Protein AF-A0A0F9EXQ5-F1 (afdb_monomer_lite)

Radius of gyration: 14.4 Å; chains: 1; bounding box: 40×31×32 Å

Secondary structure (DSSP, 8-state):
--HHHHHHHHHH-TTGGGS-HHHHHHHHHHHHHHHTTTT-S--S-EEE--GGG---HHHHHHHHHHHHTT--EEETT---TT--HHHHHHHHHHT---

pLDDT: mean 93.16, std 9.64, range [45.22, 98.69]

Foldseek 3Di:
DDPVLLVLLCVQPPCSVPDDPVLSVLSSVLCCVQDNPVSNRGDQAEEEEDAQQDLDDSNVSNVSVCVVVVHHYQYCNHPPPPDDSVVVVCCSPVVPDD

Structure (mmCIF, N/CA/C/O backbone):
data_AF-A0A0F9EXQ5-F1
#
_entry.id   AF-A0A0F9EXQ5-F1
#
loop_
_atom_site.group_PDB
_atom_site.id
_atom_site.type_symbol
_atom_site.label_atom_id
_atom_site.label_alt_id
_atom_site.label_comp_id
_atom_site.label_asym_id
_atom_site.label_entity_id
_atom_site.label_seq_id
_atom_site.pdbx_PDB_ins_code
_atom_site.Cartn_x
_atom_site.Cartn_y
_atom_site.Cartn_z
_atom_site.occupancy
_atom_site.B_iso_or_equiv
_atom_site.auth_seq_id
_atom_site.auth_comp_id
_atom_site.auth_asym_id
_atom_site.auth_atom_id
_atom_site.pdbx_PDB_model_num
ATOM 1 N N . ILE A 1 1 ? 1.234 13.115 9.084 1.00 96.44 1 ILE A N 1
ATOM 2 C CA . ILE A 1 1 ? 1.964 11.841 9.295 1.00 96.44 1 ILE A CA 1
ATOM 3 C C . ILE A 1 1 ? 2.416 11.820 10.738 1.00 96.44 1 ILE A C 1
ATOM 5 O O . ILE A 1 1 ? 3.166 12.715 11.112 1.00 96.44 1 ILE A O 1
ATOM 9 N N . THR A 1 2 ? 1.926 10.871 11.528 1.00 98.25 2 THR A N 1
ATOM 10 C CA . THR A 1 2 ? 2.289 10.743 12.942 1.00 98.25 2 THR A CA 1
ATOM 11 C C . THR A 1 2 ? 3.511 9.838 13.129 1.00 98.25 2 THR A C 1
ATOM 13 O O . THR A 1 2 ? 3.959 9.171 12.187 1.00 98.25 2 THR A O 1
ATOM 16 N N . THR A 1 3 ? 4.071 9.829 14.339 1.00 98.25 3 THR A N 1
ATOM 17 C CA . THR A 1 3 ? 5.209 8.971 14.703 1.00 98.25 3 THR A CA 1
ATOM 18 C C . THR A 1 3 ? 4.835 7.493 14.622 1.00 98.25 3 THR A C 1
ATOM 20 O O . THR A 1 3 ? 5.636 6.682 14.164 1.00 98.25 3 THR A O 1
ATOM 23 N N . GLU A 1 4 ? 3.597 7.149 14.972 1.00 98.50 4 GLU A N 1
ATOM 24 C CA . GLU A 1 4 ? 3.063 5.787 14.928 1.00 98.50 4 GLU A CA 1
ATOM 25 C C . GLU A 1 4 ? 3.026 5.265 13.488 1.00 98.50 4 GLU A C 1
ATOM 27 O O . GLU A 1 4 ? 3.498 4.163 13.218 1.00 98.50 4 GLU A O 1
ATOM 32 N N . ALA A 1 5 ? 2.568 6.081 12.530 1.00 98.56 5 ALA A N 1
ATOM 33 C CA . ALA A 1 5 ? 2.583 5.700 11.117 1.00 98.56 5 ALA A CA 1
ATOM 34 C C . ALA A 1 5 ? 4.004 5.556 10.559 1.00 98.56 5 ALA A C 1
ATOM 36 O O . ALA A 1 5 ? 4.249 4.707 9.703 1.00 98.56 5 ALA A O 1
ATOM 37 N N . LEU A 1 6 ? 4.959 6.367 11.029 1.00 98.69 6 LEU A N 1
ATOM 38 C CA . LEU A 1 6 ? 6.371 6.214 10.662 1.00 98.69 6 LEU A CA 1
ATOM 39 C C . LEU A 1 6 ? 6.967 4.923 11.233 1.00 98.69 6 LEU A C 1
ATOM 41 O O . LEU A 1 6 ? 7.699 4.241 10.519 1.00 98.69 6 LEU A O 1
ATOM 45 N N . ALA A 1 7 ? 6.646 4.579 12.482 1.00 98.62 7 ALA A N 1
ATOM 46 C CA . ALA A 1 7 ? 7.096 3.348 13.125 1.00 98.62 7 AL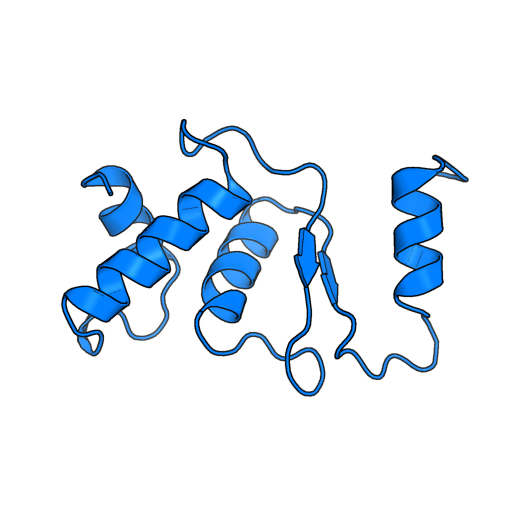A A CA 1
ATOM 47 C C . ALA A 1 7 ? 6.523 2.107 12.426 1.00 98.62 7 ALA A C 1
ATOM 49 O O . ALA A 1 7 ? 7.268 1.191 12.082 1.00 98.62 7 ALA A O 1
ATOM 50 N N . MET A 1 8 ? 5.225 2.120 12.118 1.00 98.44 8 MET A N 1
ATOM 51 C CA . MET A 1 8 ? 4.578 1.058 11.350 1.00 98.44 8 MET A CA 1
ATOM 52 C C . MET A 1 8 ? 5.170 0.947 9.940 1.00 98.44 8 MET A C 1
ATOM 54 O O . MET A 1 8 ? 5.519 -0.142 9.488 1.00 98.44 8 MET A O 1
ATOM 58 N N . ALA A 1 9 ? 5.365 2.068 9.239 1.00 98.38 9 ALA A N 1
ATOM 59 C CA . ALA A 1 9 ? 6.010 2.037 7.931 1.00 98.38 9 ALA A CA 1
ATOM 60 C C . ALA A 1 9 ? 7.415 1.428 7.994 1.00 98.38 9 ALA A C 1
ATOM 62 O O . ALA A 1 9 ? 7.762 0.628 7.124 1.00 98.38 9 ALA A O 1
ATOM 63 N N . ALA A 1 10 ? 8.193 1.757 9.029 1.00 98.50 10 ALA A N 1
ATOM 64 C CA . ALA A 1 10 ? 9.516 1.191 9.259 1.00 98.50 10 ALA A CA 1
ATOM 65 C C . ALA A 1 10 ? 9.482 -0.326 9.478 1.00 98.50 10 ALA A C 1
ATOM 67 O O . ALA A 1 10 ? 10.343 -1.020 8.943 1.00 98.50 10 ALA A O 1
ATOM 68 N N . GLN A 1 11 ? 8.484 -0.831 10.210 1.00 98.25 11 GLN A N 1
ATOM 69 C CA . GLN A 1 11 ? 8.291 -2.263 10.458 1.00 98.25 11 GLN A CA 1
ATOM 70 C C . GLN A 1 11 ? 8.085 -3.050 9.156 1.00 98.25 11 GLN A C 1
ATOM 72 O O . GLN A 1 11 ? 8.677 -4.111 8.979 1.00 98.25 11 GLN A O 1
ATOM 77 N N . PHE A 1 12 ? 7.272 -2.532 8.231 1.00 97.69 12 PHE A N 1
ATOM 78 C CA . PHE A 1 12 ? 6.920 -3.249 6.997 1.00 97.69 12 PHE A CA 1
ATOM 79 C C . PHE A 1 12 ? 7.804 -2.905 5.787 1.00 97.69 12 PHE A C 1
ATOM 81 O O . PHE A 1 12 ? 7.688 -3.546 4.738 1.00 97.69 12 PHE A O 1
ATOM 88 N N . HIS A 1 13 ? 8.670 -1.890 5.872 1.00 98.06 13 HIS A N 1
ATOM 89 C CA . HIS A 1 13 ? 9.525 -1.498 4.751 1.00 98.06 13 HIS A CA 1
ATOM 90 C C . HIS A 1 13 ? 10.852 -2.283 4.753 1.00 98.06 13 HIS A C 1
ATOM 92 O O . HIS A 1 13 ? 11.628 -2.162 5.699 1.00 98.06 13 HIS A O 1
ATOM 98 N N . PRO A 1 14 ? 11.206 -3.004 3.669 1.00 96.69 14 PRO A N 1
ATOM 99 C CA . PRO A 1 14 ? 12.345 -3.931 3.663 1.00 96.69 14 PRO A CA 1
ATOM 100 C C . PRO A 1 14 ? 13.715 -3.246 3.785 1.00 96.69 14 PRO A C 1
ATOM 102 O O . PRO A 1 14 ? 14.682 -3.861 4.217 1.00 96.69 14 PRO A O 1
ATOM 105 N N . ALA A 1 15 ? 13.813 -1.970 3.405 1.00 96.94 15 ALA A N 1
ATOM 106 C CA . ALA A 1 15 ? 15.063 -1.207 3.405 1.00 96.94 15 ALA A CA 1
ATOM 107 C C . ALA A 1 15 ? 14.891 0.187 4.035 1.00 96.94 15 ALA A C 1
ATOM 109 O O . ALA A 1 15 ? 15.322 1.192 3.475 1.00 96.94 15 ALA A O 1
ATOM 110 N N . TRP A 1 16 ? 14.202 0.283 5.181 1.00 97.75 16 TRP A N 1
ATOM 111 C CA . TRP A 1 16 ? 13.816 1.569 5.794 1.00 97.75 16 TRP A CA 1
ATOM 112 C C . TRP A 1 16 ? 14.973 2.565 5.986 1.00 97.75 16 TRP A C 1
ATOM 114 O O . TRP A 1 16 ? 14.819 3.769 5.766 1.00 97.75 16 TRP A O 1
ATOM 124 N N . ARG A 1 17 ? 16.157 2.066 6.364 1.00 97.88 17 ARG A N 1
ATOM 125 C CA . ARG A 1 17 ? 17.346 2.904 6.592 1.00 97.88 17 ARG A CA 1
ATOM 126 C C . ARG A 1 17 ? 17.827 3.612 5.321 1.00 97.88 17 ARG A C 1
ATOM 128 O O . ARG A 1 17 ? 18.355 4.711 5.436 1.00 97.88 17 ARG A O 1
ATOM 135 N N . ALA A 1 18 ? 17.577 3.037 4.143 1.00 97.75 18 ALA A N 1
ATOM 136 C CA . ALA A 1 18 ? 17.930 3.627 2.852 1.00 97.75 18 ALA A CA 1
ATOM 137 C C . ALA A 1 18 ? 16.922 4.692 2.374 1.00 97.75 18 ALA A C 1
ATOM 139 O O . ALA A 1 18 ? 17.201 5.435 1.435 1.00 97.75 18 ALA A O 1
ATOM 140 N N . CYS A 1 19 ? 15.745 4.792 3.000 1.00 97.81 19 CYS A N 1
ATOM 141 C CA . CYS A 1 19 ? 14.731 5.768 2.614 1.00 97.81 19 CYS A CA 1
ATOM 142 C C . CYS A 1 19 ? 15.114 7.184 3.056 1.00 97.81 19 CYS A C 1
ATOM 144 O O . CYS A 1 19 ? 15.408 7.418 4.234 1.00 97.81 19 CYS A O 1
ATOM 146 N N . THR A 1 20 ? 14.981 8.145 2.138 1.00 98.31 20 THR A N 1
ATOM 147 C CA . THR A 1 20 ? 15.028 9.578 2.457 1.00 98.31 20 THR A CA 1
ATOM 148 C C . THR A 1 20 ? 13.873 9.972 3.389 1.00 98.31 20 THR A C 1
ATOM 150 O O . THR A 1 20 ? 12.844 9.286 3.422 1.00 98.31 20 THR A O 1
ATOM 153 N N . PRO A 1 21 ? 13.969 11.098 4.121 1.00 98.31 21 PRO A N 1
ATOM 154 C CA . PRO A 1 21 ? 12.880 11.566 4.983 1.00 98.31 21 PRO A CA 1
ATOM 155 C C . PRO A 1 21 ? 11.531 11.705 4.257 1.00 98.31 21 PRO A C 1
ATOM 157 O O . PRO A 1 21 ? 10.488 11.360 4.811 1.00 98.31 21 PRO A O 1
ATOM 160 N N . THR A 1 22 ? 11.540 12.154 3.000 1.00 98.12 22 THR A N 1
ATOM 161 C CA . THR A 1 22 ? 10.328 12.268 2.175 1.00 98.12 22 THR A CA 1
ATOM 162 C C . THR A 1 22 ? 9.767 10.897 1.800 1.00 98.12 22 THR A C 1
ATOM 164 O O . THR A 1 22 ? 8.569 10.667 1.965 1.00 98.12 22 THR A O 1
ATOM 167 N N . ALA A 1 23 ? 10.616 9.949 1.385 1.00 98.00 23 ALA A N 1
ATOM 168 C CA . ALA A 1 23 ? 10.180 8.583 1.084 1.00 98.00 23 ALA A CA 1
ATOM 169 C C . ALA A 1 23 ? 9.541 7.909 2.311 1.00 98.00 23 ALA A C 1
ATOM 171 O O . ALA A 1 23 ? 8.486 7.285 2.202 1.00 98.00 23 ALA A O 1
ATOM 172 N N . ARG A 1 24 ? 10.115 8.114 3.505 1.00 98.50 24 ARG A N 1
ATOM 173 C CA . ARG A 1 24 ? 9.549 7.624 4.774 1.00 98.50 24 ARG A CA 1
ATOM 174 C C . ARG A 1 24 ? 8.132 8.146 5.018 1.00 98.50 24 ARG A C 1
ATOM 176 O O . ARG A 1 24 ? 7.256 7.371 5.390 1.00 98.50 24 ARG A O 1
ATOM 183 N N . LYS A 1 25 ? 7.877 9.432 4.750 1.00 98.56 25 LYS A N 1
ATOM 184 C CA . LYS A 1 25 ? 6.531 10.025 4.860 1.00 98.56 25 LYS A CA 1
ATOM 185 C C . LYS A 1 25 ? 5.543 9.414 3.862 1.00 98.56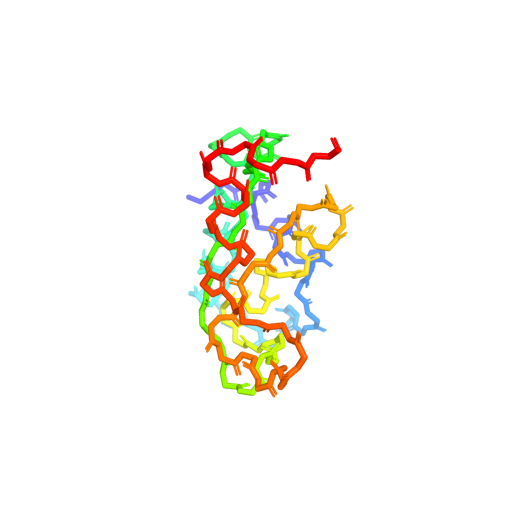 25 LYS A C 1
ATOM 187 O O . LYS A 1 25 ? 4.396 9.180 4.232 1.00 98.56 25 LYS A O 1
ATOM 192 N N . PHE A 1 26 ? 5.971 9.111 2.635 1.00 98.19 26 PHE A N 1
ATOM 193 C CA . PHE A 1 26 ? 5.115 8.428 1.658 1.00 98.19 26 PHE A CA 1
ATOM 194 C C . PHE A 1 26 ? 4.781 6.991 2.068 1.00 98.19 26 PHE A C 1
ATOM 196 O O . PHE A 1 26 ? 3.629 6.579 1.949 1.00 98.19 26 PHE A O 1
ATOM 203 N N . HIS A 1 27 ? 5.741 6.247 2.620 1.00 98.31 27 HIS A N 1
ATOM 204 C CA . HIS A 1 27 ? 5.466 4.915 3.163 1.00 98.31 27 HIS A CA 1
ATOM 205 C C . HIS A 1 27 ? 4.550 4.966 4.394 1.00 98.31 27 HIS A C 1
ATOM 207 O O . HIS A 1 27 ? 3.651 4.138 4.512 1.00 98.31 27 HIS A O 1
ATOM 213 N N . ALA A 1 28 ? 4.709 5.965 5.264 1.00 98.44 28 ALA A N 1
ATOM 214 C CA . ALA A 1 28 ? 3.810 6.189 6.396 1.00 98.44 28 ALA A CA 1
ATOM 215 C C . ALA A 1 28 ? 2.384 6.537 5.956 1.00 98.44 28 ALA A C 1
ATOM 217 O O . ALA A 1 28 ? 1.429 6.017 6.522 1.00 98.44 28 ALA A O 1
ATOM 218 N N . ARG A 1 29 ? 2.216 7.340 4.895 1.00 98.44 29 ARG A N 1
ATOM 219 C CA . ARG A 1 29 ? 0.893 7.608 4.309 1.00 98.44 29 ARG A CA 1
ATOM 220 C C . ARG A 1 29 ? 0.175 6.310 3.916 1.00 98.44 29 ARG A C 1
ATOM 222 O O . ARG A 1 29 ? -1.017 6.185 4.173 1.00 98.44 29 ARG A O 1
ATOM 229 N N . ASN A 1 30 ? 0.890 5.344 3.334 1.00 98.25 30 ASN A N 1
ATOM 230 C CA . ASN A 1 30 ? 0.296 4.067 2.923 1.00 98.25 30 ASN A CA 1
ATOM 231 C C . ASN A 1 30 ? -0.269 3.264 4.104 1.00 98.25 30 ASN A C 1
ATOM 233 O O . ASN A 1 30 ? -1.180 2.476 3.892 1.00 98.25 30 ASN A O 1
ATOM 237 N N . CYS A 1 31 ? 0.215 3.475 5.333 1.00 98.50 31 CYS A N 1
ATOM 238 C CA . CYS A 1 31 ? -0.347 2.819 6.515 1.00 98.50 31 CYS A CA 1
ATOM 239 C C . CYS A 1 31 ? -1.803 3.251 6.742 1.00 98.50 31 CYS A C 1
ATOM 241 O O . CYS A 1 31 ? -2.666 2.402 6.929 1.00 98.50 31 CYS A O 1
ATOM 243 N N . TYR A 1 32 ? -2.098 4.548 6.608 1.00 98.56 32 TYR A N 1
ATOM 244 C CA . TYR A 1 32 ? -3.468 5.056 6.728 1.00 98.56 32 TYR A CA 1
ATOM 245 C C . TYR A 1 32 ? -4.377 4.610 5.579 1.00 98.56 32 TYR A C 1
ATOM 247 O O . TYR A 1 32 ? -5.572 4.432 5.773 1.00 98.56 32 TYR A O 1
ATOM 255 N N . GLN A 1 33 ? -3.829 4.415 4.374 1.00 97.94 33 GLN A N 1
ATOM 256 C CA . GLN A 1 33 ? -4.619 3.905 3.245 1.00 97.94 33 GLN A CA 1
ATOM 257 C C . GLN A 1 33 ? -5.080 2.461 3.466 1.00 97.94 33 GLN A C 1
ATOM 259 O O . GLN A 1 33 ? -6.095 2.064 2.908 1.00 97.94 33 GLN A O 1
ATOM 264 N N . VAL A 1 34 ? -4.329 1.682 4.251 1.00 98.50 34 VAL A N 1
ATOM 265 C CA . VAL A 1 34 ? -4.632 0.271 4.520 1.00 98.50 34 VAL A CA 1
ATOM 266 C C . VAL A 1 34 ? -5.428 0.093 5.810 1.00 98.50 34 VAL A C 1
ATOM 268 O O . VAL A 1 34 ? -6.265 -0.798 5.869 1.00 98.50 34 VAL A O 1
ATOM 271 N N . LEU A 1 35 ? -5.166 0.913 6.830 1.00 98.62 35 LEU A N 1
ATOM 272 C CA . LEU A 1 35 ? -5.685 0.724 8.190 1.00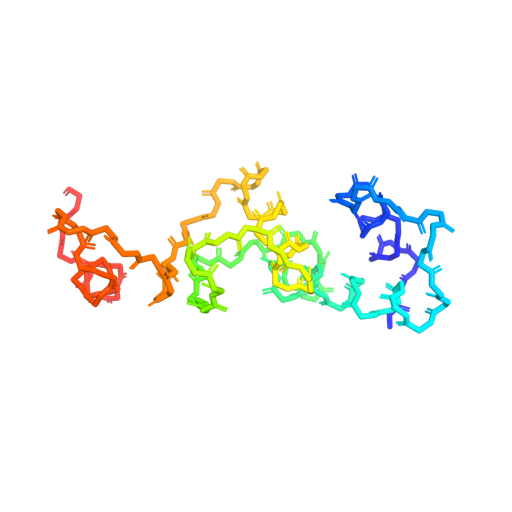 98.62 35 LEU A CA 1
ATOM 273 C C . LEU A 1 35 ? -6.485 1.926 8.713 1.00 98.62 35 LEU A C 1
ATOM 275 O O . LEU A 1 35 ? -6.632 2.081 9.921 1.00 98.62 35 LEU A O 1
ATOM 279 N N . GLY A 1 36 ? -6.951 2.807 7.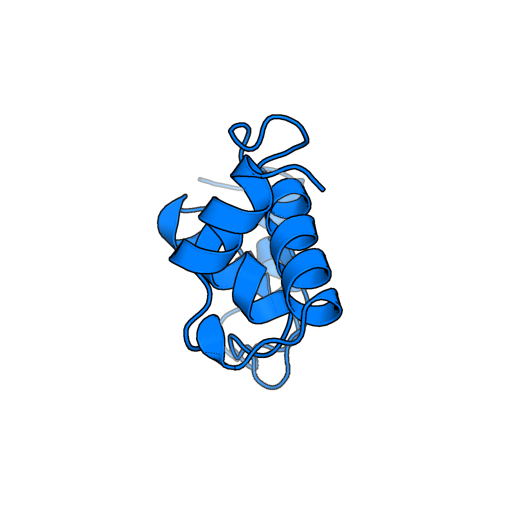828 1.00 98.25 36 GLY A N 1
ATOM 280 C CA . GLY A 1 36 ? -7.716 3.993 8.203 1.00 98.25 36 GLY A CA 1
ATOM 281 C C . GLY A 1 36 ? -6.903 5.046 8.967 1.00 98.25 36 GLY A C 1
ATOM 282 O O . GLY A 1 36 ? -5.699 4.919 9.205 1.00 98.25 36 GLY A O 1
ATOM 283 N N . ASN A 1 37 ? -7.571 6.132 9.363 1.00 97.69 37 ASN A N 1
ATOM 284 C CA . ASN A 1 37 ? -6.933 7.249 10.075 1.00 97.69 37 ASN A CA 1
ATOM 285 C C . ASN A 1 37 ? -6.438 6.871 11.483 1.00 97.69 37 ASN A C 1
ATOM 287 O O . ASN A 1 37 ? -5.553 7.539 12.016 1.00 97.69 37 ASN A O 1
ATOM 291 N N . ASP A 1 38 ? -7.001 5.817 12.074 1.00 97.94 38 ASP A N 1
ATOM 292 C CA . ASP A 1 38 ? -6.647 5.304 13.398 1.00 97.94 38 ASP A CA 1
ATOM 293 C C . ASP A 1 38 ? -5.487 4.294 13.373 1.00 97.94 38 ASP A C 1
ATOM 295 O O . ASP A 1 38 ? -5.017 3.896 14.441 1.00 97.94 38 ASP A O 1
ATOM 299 N N . LEU A 1 39 ? -5.011 3.911 12.177 1.00 98.44 39 LEU A N 1
ATOM 300 C CA . LEU A 1 39 ? -4.001 2.871 11.947 1.00 98.44 39 LEU A CA 1
ATOM 301 C C . LEU A 1 39 ? -4.416 1.488 12.478 1.00 98.44 39 LEU A C 1
ATOM 303 O O . LEU A 1 39 ? -3.556 0.658 12.784 1.00 98.44 39 LEU A O 1
ATOM 307 N N . LYS A 1 40 ? -5.722 1.245 12.621 1.00 97.81 40 LYS A N 1
ATOM 308 C CA . LYS A 1 40 ? -6.279 0.030 13.227 1.00 97.81 40 LYS A CA 1
ATOM 309 C C . LYS A 1 40 ? -7.460 -0.542 12.461 1.00 97.81 40 LYS A C 1
ATOM 311 O O . LYS A 1 40 ? -7.682 -1.742 12.576 1.00 97.81 40 LYS A O 1
ATOM 316 N N . THR A 1 41 ? -8.198 0.274 11.717 1.00 98.31 41 THR A N 1
ATOM 317 C CA . THR A 1 41 ? -9.384 -0.149 10.972 1.00 98.31 41 THR A CA 1
ATOM 318 C C . THR A 1 41 ? -8.974 -0.630 9.577 1.00 98.31 41 THR A C 1
ATOM 320 O O . THR A 1 41 ? -8.750 0.204 8.698 1.00 98.31 41 THR A O 1
ATOM 323 N N . PRO A 1 42 ? -8.823 -1.949 9.343 1.00 98.31 42 PRO A N 1
ATOM 324 C CA . PRO A 1 42 ? -8.398 -2.453 8.043 1.00 98.31 42 PRO A CA 1
ATOM 325 C C . PRO A 1 42 ? -9.417 -2.099 6.959 1.00 98.31 42 PRO A C 1
ATOM 327 O O . PRO A 1 42 ? -10.622 -2.122 7.198 1.00 98.31 42 PRO A O 1
ATOM 330 N N . ALA A 1 43 ? -8.931 -1.805 5.757 1.00 98.06 43 ALA A N 1
ATOM 331 C CA . ALA A 1 43 ? -9.776 -1.769 4.572 1.00 98.06 43 ALA A CA 1
ATOM 332 C C . ALA A 1 43 ? -10.390 -3.157 4.321 1.00 98.06 43 ALA A C 1
ATOM 334 O O . ALA A 1 43 ? -9.713 -4.169 4.510 1.00 98.06 43 ALA A O 1
ATOM 335 N N . ASP A 1 44 ? -11.632 -3.203 3.831 1.00 96.50 44 ASP A N 1
ATOM 336 C CA . ASP A 1 44 ? -12.308 -4.466 3.498 1.00 96.50 44 ASP A CA 1
ATOM 337 C C . ASP A 1 44 ? -11.573 -5.235 2.391 1.00 96.50 44 ASP A C 1
ATOM 339 O O . ASP A 1 44 ? -11.496 -6.461 2.407 1.00 96.50 44 ASP A O 1
ATOM 343 N N . PHE A 1 45 ? -11.006 -4.504 1.428 1.00 96.25 45 PHE A N 1
ATOM 344 C CA . PHE A 1 45 ? -10.132 -5.016 0.377 1.00 96.25 45 PHE A CA 1
ATOM 345 C C . PHE A 1 45 ? -9.296 -3.880 -0.227 1.00 96.25 45 PHE A C 1
ATOM 347 O O . PHE A 1 45 ? -9.571 -2.694 -0.032 1.00 96.25 45 PHE A O 1
ATOM 354 N N . ILE A 1 46 ? -8.268 -4.238 -0.995 1.00 96.50 46 ILE A N 1
ATOM 355 C CA . ILE A 1 46 ? -7.424 -3.298 -1.737 1.00 96.50 46 ILE A CA 1
ATOM 356 C C . ILE A 1 46 ? -7.512 -3.603 -3.225 1.00 96.50 46 ILE A C 1
ATOM 358 O O . ILE A 1 46 ? -7.280 -4.732 -3.650 1.00 96.50 46 ILE A O 1
ATOM 362 N N . VAL A 1 47 ? -7.742 -2.564 -4.023 1.00 95.50 47 VAL A N 1
ATOM 363 C CA . VAL A 1 47 ? -7.575 -2.604 -5.478 1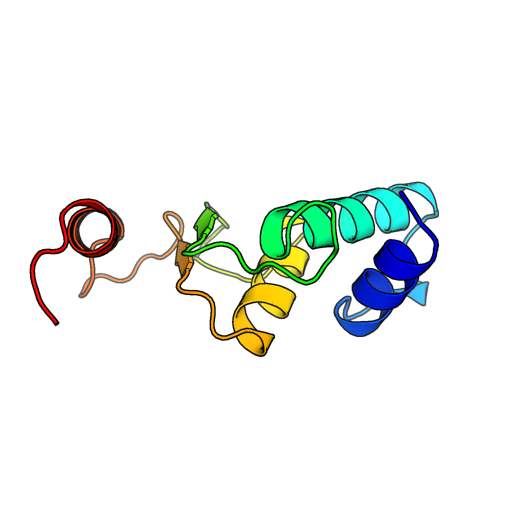.00 95.50 47 VAL A CA 1
ATOM 364 C C . VAL A 1 47 ? -6.320 -1.830 -5.840 1.00 95.50 47 VAL A C 1
ATOM 366 O O . VAL A 1 47 ? -6.136 -0.689 -5.411 1.00 95.50 47 VAL A O 1
ATOM 369 N N . CYS A 1 48 ? -5.435 -2.436 -6.623 1.00 96.62 48 CYS A N 1
ATOM 370 C CA . CYS A 1 48 ? -4.231 -1.759 -7.080 1.00 96.62 48 CYS A CA 1
ATOM 371 C C . CYS A 1 48 ? -3.767 -2.255 -8.448 1.00 96.62 48 CYS A C 1
ATOM 373 O O . CYS A 1 48 ? -4.323 -3.184 -9.028 1.00 96.62 48 CYS A O 1
ATOM 375 N N . TRP A 1 49 ? -2.713 -1.619 -8.949 1.00 95.44 49 TRP A N 1
ATOM 376 C CA . TRP A 1 49 ? -1.943 -2.098 -10.083 1.00 95.44 49 TRP A CA 1
ATOM 377 C C . TRP A 1 49 ? -0.461 -2.017 -9.732 1.00 95.44 49 TRP A C 1
ATOM 379 O O . TRP A 1 49 ? 0.024 -0.978 -9.267 1.00 95.44 49 TRP A O 1
ATOM 389 N N . THR A 1 50 ? 0.267 -3.107 -9.948 1.00 95.19 50 THR A N 1
ATOM 390 C CA . THR A 1 50 ? 1.729 -3.099 -9.951 1.00 95.19 50 THR A CA 1
ATOM 391 C C . THR A 1 50 ? 2.256 -3.918 -11.123 1.00 95.19 50 THR A C 1
ATOM 393 O O . THR A 1 50 ? 1.649 -4.930 -11.465 1.00 95.19 50 THR A O 1
ATOM 396 N N . PRO A 1 51 ? 3.398 -3.541 -11.722 1.00 94.12 51 PRO A N 1
ATOM 397 C CA . PRO A 1 51 ? 3.985 -4.302 -12.821 1.00 94.12 51 PRO A CA 1
ATOM 398 C C . PRO A 1 51 ? 4.121 -5.794 -12.480 1.00 94.12 51 PRO A C 1
ATOM 400 O O . PRO A 1 51 ? 4.774 -6.148 -11.489 1.00 94.12 51 PRO A O 1
ATOM 403 N N . ASN A 1 52 ? 3.510 -6.656 -13.298 1.00 92.44 52 ASN A N 1
ATOM 404 C CA . ASN A 1 52 ? 3.495 -8.118 -13.155 1.00 92.44 52 ASN A CA 1
ATOM 405 C C . ASN A 1 52 ? 2.983 -8.604 -11.783 1.00 92.44 52 ASN A C 1
ATOM 407 O O . ASN A 1 52 ? 3.479 -9.592 -11.242 1.00 92.44 52 ASN A O 1
ATOM 411 N N . GLY A 1 53 ? 2.093 -7.842 -11.142 1.00 92.69 53 GLY A N 1
ATOM 412 C CA . GLY A 1 53 ? 1.531 -8.158 -9.828 1.00 92.69 53 GLY A CA 1
ATOM 413 C C . GLY A 1 53 ? 2.533 -8.062 -8.668 1.00 92.69 53 GLY A C 1
ATOM 414 O O . GLY A 1 53 ? 2.239 -8.481 -7.546 1.00 92.69 53 GLY A O 1
ATOM 415 N N . LYS A 1 54 ? 3.739 -7.520 -8.896 1.00 93.50 54 LYS A N 1
ATOM 416 C CA . LYS A 1 54 ? 4.842 -7.560 -7.921 1.00 93.50 54 LYS A CA 1
ATOM 417 C C . LYS A 1 54 ? 4.655 -6.583 -6.761 1.00 93.50 54 LYS A C 1
ATOM 419 O O . LYS A 1 54 ? 4.162 -5.469 -6.921 1.00 93.50 54 LYS A O 1
ATOM 424 N N . GLN A 1 55 ? 5.154 -6.948 -5.582 1.00 94.12 55 GLN A N 1
ATOM 425 C CA . GLN A 1 55 ? 5.134 -6.088 -4.392 1.00 94.12 55 GLN A CA 1
ATOM 426 C C . GLN A 1 55 ? 6.282 -5.068 -4.383 1.00 94.12 55 GLN A C 1
ATOM 428 O O . GLN A 1 55 ? 7.222 -5.170 -3.592 1.00 94.12 55 GLN A O 1
ATOM 433 N N . ILE A 1 56 ? 6.201 -4.064 -5.256 1.00 94.12 56 ILE A N 1
ATOM 434 C CA . ILE A 1 56 ? 7.268 -3.075 -5.471 1.00 94.12 56 ILE A CA 1
ATOM 435 C C . ILE A 1 56 ? 6.826 -1.630 -5.207 1.00 94.12 56 ILE A C 1
ATOM 437 O O . ILE A 1 56 ? 5.641 -1.297 -5.248 1.00 94.12 56 ILE A O 1
ATOM 441 N N . GLY A 1 57 ? 7.802 -0.766 -4.914 1.00 91.25 57 GLY A N 1
ATOM 442 C CA . GLY A 1 57 ? 7.595 0.666 -4.694 1.00 91.25 57 GLY A CA 1
ATOM 443 C C . GLY A 1 57 ? 6.691 0.998 -3.500 1.00 91.25 57 GLY A C 1
ATOM 444 O O . GLY A 1 57 ? 6.609 0.252 -2.520 1.00 91.25 57 GLY A O 1
ATOM 445 N N . GLY A 1 58 ? 6.005 2.142 -3.595 1.00 93.88 58 GLY A N 1
ATOM 446 C CA . GLY A 1 58 ? 5.039 2.595 -2.593 1.00 93.88 58 GLY A CA 1
ATOM 447 C C . GLY A 1 58 ? 3.890 1.603 -2.403 1.00 93.88 58 GLY A C 1
ATOM 448 O O . GLY A 1 58 ? 3.598 1.237 -1.269 1.00 93.88 58 GLY A O 1
ATOM 449 N N . THR A 1 59 ? 3.300 1.097 -3.488 1.00 96.81 59 THR A N 1
ATOM 450 C CA . THR A 1 59 ? 2.225 0.090 -3.432 1.00 96.81 59 THR A CA 1
ATOM 451 C C . THR A 1 59 ? 2.685 -1.181 -2.724 1.00 96.81 59 THR A C 1
ATOM 453 O O . THR A 1 59 ? 1.967 -1.704 -1.881 1.00 96.81 59 THR A O 1
ATOM 456 N N . GLY A 1 60 ? 3.926 -1.622 -2.953 1.00 97.38 60 GLY A N 1
ATOM 457 C CA . GLY A 1 60 ? 4.517 -2.749 -2.232 1.00 97.38 60 GLY A CA 1
ATOM 458 C C . GLY A 1 60 ? 4.488 -2.584 -0.709 1.00 97.38 60 GLY A C 1
ATOM 459 O O . GLY A 1 60 ? 4.313 -3.574 -0.005 1.00 97.38 60 GLY A O 1
ATOM 460 N N . GLN A 1 61 ? 4.602 -1.354 -0.191 1.00 98.00 61 GLN A N 1
ATOM 461 C CA . GLN A 1 61 ? 4.435 -1.084 1.242 1.00 98.00 61 GLN A CA 1
ATOM 462 C C . GLN A 1 61 ? 3.022 -1.424 1.715 1.00 98.00 61 GLN A C 1
ATOM 464 O O . GLN A 1 61 ? 2.877 -2.161 2.684 1.00 98.00 61 GLN A O 1
ATOM 469 N N . ALA A 1 62 ? 1.998 -0.917 1.021 1.00 98.25 62 ALA A N 1
ATOM 470 C CA . ALA A 1 62 ? 0.606 -1.214 1.346 1.00 98.25 62 ALA A CA 1
ATOM 471 C C . ALA A 1 62 ? 0.323 -2.721 1.249 1.00 98.25 62 ALA A C 1
ATOM 473 O O . ALA A 1 62 ? -0.290 -3.284 2.146 1.00 98.25 62 ALA A O 1
ATOM 474 N N . LEU A 1 63 ? 0.855 -3.397 0.223 1.00 98.12 63 LEU A N 1
ATOM 475 C CA . LEU A 1 63 ? 0.678 -4.839 0.023 1.00 98.12 63 LEU A CA 1
ATOM 476 C C . LEU A 1 63 ? 1.339 -5.702 1.110 1.00 98.12 63 LEU A C 1
ATOM 478 O O . LEU A 1 63 ? 0.849 -6.790 1.408 1.00 98.12 63 LEU A O 1
ATOM 482 N N . ARG A 1 64 ? 2.441 -5.243 1.718 1.00 98.12 64 ARG A N 1
ATOM 483 C CA . ARG A 1 64 ? 3.052 -5.928 2.870 1.00 98.12 64 ARG A CA 1
ATOM 484 C C . ARG A 1 64 ? 2.202 -5.796 4.130 1.00 98.12 64 ARG A C 1
ATOM 486 O O . ARG A 1 64 ? 2.040 -6.788 4.828 1.00 98.12 64 ARG A O 1
ATOM 493 N N . ILE A 1 65 ? 1.629 -4.616 4.371 1.00 98.31 65 ILE A N 1
ATOM 494 C CA . ILE A 1 65 ? 0.684 -4.395 5.476 1.00 98.31 65 ILE A CA 1
ATOM 495 C C . ILE A 1 65 ? -0.575 -5.243 5.249 1.00 98.31 65 ILE A C 1
ATOM 497 O O . ILE A 1 65 ? -0.970 -6.004 6.120 1.00 98.31 65 ILE A O 1
ATOM 501 N N . ALA A 1 66 ? -1.153 -5.202 4.047 1.00 98.19 66 ALA A N 1
ATOM 502 C CA . ALA A 1 66 ? -2.340 -5.977 3.692 1.00 98.19 66 ALA A CA 1
ATOM 503 C C . ALA A 1 66 ? -2.162 -7.483 3.929 1.00 98.19 66 ALA A C 1
ATOM 505 O O . ALA A 1 66 ? -3.061 -8.127 4.463 1.00 98.19 66 ALA A O 1
ATOM 506 N N . ARG A 1 67 ? -0.983 -8.035 3.598 1.00 97.62 67 ARG A N 1
ATOM 507 C CA . ARG A 1 67 ? -0.652 -9.441 3.871 1.00 97.62 67 ARG A CA 1
ATOM 508 C C . ARG A 1 67 ? -0.721 -9.769 5.366 1.00 97.62 67 ARG A C 1
ATOM 510 O O . ARG A 1 67 ? -1.290 -10.798 5.712 1.00 97.62 67 ARG A O 1
ATOM 517 N N . GLU A 1 68 ? -0.149 -8.924 6.222 1.00 97.94 68 GLU A N 1
ATOM 518 C CA . GLU A 1 68 ? -0.150 -9.129 7.679 1.00 97.94 68 GLU A CA 1
ATOM 519 C C . GLU A 1 68 ? -1.575 -9.131 8.245 1.00 97.94 68 GLU A C 1
ATOM 521 O O . GLU A 1 68 ? -1.956 -10.019 9.003 1.00 97.94 68 GLU A O 1
ATOM 526 N N . TYR A 1 69 ? -2.395 -8.178 7.801 1.00 97.75 69 TYR A N 1
ATOM 527 C CA . TYR A 1 69 ? -3.779 -8.020 8.254 1.00 97.75 69 TYR A CA 1
ATOM 528 C C . TYR A 1 69 ? -4.775 -8.913 7.497 1.00 97.75 69 TYR A C 1
ATOM 530 O O . TYR A 1 69 ? -5.976 -8.819 7.730 1.00 97.75 69 TYR A O 1
ATOM 538 N N . LYS A 1 70 ? -4.288 -9.790 6.605 1.00 97.81 70 LYS A N 1
ATOM 539 C CA . LYS A 1 70 ? -5.094 -10.702 5.773 1.00 97.81 70 LYS A CA 1
ATOM 540 C C . LYS A 1 70 ? -6.179 -9.983 4.959 1.00 97.81 70 LY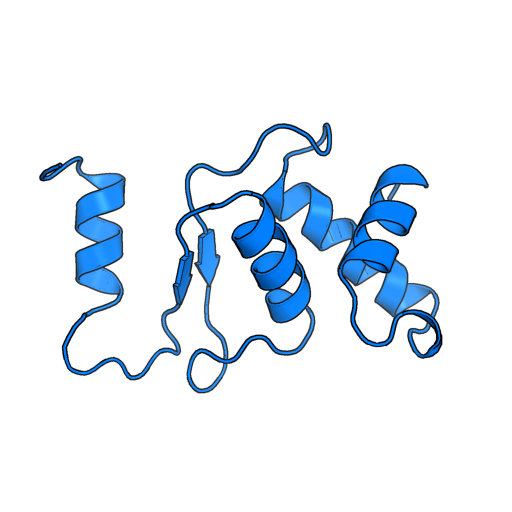S A C 1
ATOM 542 O O . LYS A 1 70 ? -7.253 -10.532 4.729 1.00 97.81 70 LYS A O 1
ATOM 547 N N . ILE A 1 71 ? -5.879 -8.767 4.508 1.00 97.44 71 ILE A N 1
ATOM 548 C CA . ILE A 1 71 ? -6.776 -7.960 3.681 1.00 97.44 71 ILE A CA 1
ATOM 549 C C . ILE A 1 71 ? -6.731 -8.500 2.242 1.00 97.44 71 ILE A C 1
ATOM 551 O O . ILE A 1 71 ? -5.633 -8.610 1.681 1.00 97.44 71 ILE A O 1
ATOM 555 N N . PRO A 1 72 ? -7.880 -8.827 1.621 1.00 95.44 72 PRO A N 1
ATOM 556 C CA . PRO A 1 72 ? -7.951 -9.221 0.218 1.00 95.44 72 PRO A CA 1
ATOM 557 C C . PRO A 1 72 ? -7.339 -8.164 -0.709 1.00 95.44 72 PRO A C 1
ATOM 559 O O . PRO A 1 72 ? -7.577 -6.965 -0.555 1.00 95.44 72 PRO A O 1
ATOM 562 N N . VAL A 1 73 ? -6.557 -8.604 -1.697 1.00 95.25 73 VAL A N 1
ATOM 563 C CA . VAL A 1 73 ? -5.911 -7.723 -2.679 1.00 95.25 73 VAL A CA 1
ATOM 564 C C . VAL A 1 73 ? -6.279 -8.171 -4.081 1.00 95.25 73 VAL A C 1
ATOM 566 O O . VAL A 1 73 ? -5.930 -9.275 -4.486 1.00 95.25 73 VAL A O 1
ATOM 569 N N . ILE A 1 74 ? -6.867 -7.257 -4.845 1.00 94.94 74 ILE A N 1
ATOM 570 C CA . ILE A 1 74 ? -7.087 -7.394 -6.279 1.00 94.94 74 ILE A CA 1
ATOM 571 C C . ILE A 1 74 ? -6.031 -6.547 -6.987 1.00 94.94 74 ILE A C 1
ATOM 573 O O . ILE A 1 74 ? -6.050 -5.313 -6.924 1.00 94.94 74 ILE A O 1
ATOM 577 N N . ASN A 1 75 ? -5.084 -7.205 -7.651 1.00 94.81 75 ASN A N 1
ATOM 578 C CA . ASN A 1 75 ? -4.010 -6.525 -8.367 1.00 94.81 75 ASN A CA 1
ATOM 579 C C . ASN A 1 75 ? -4.179 -6.675 -9.881 1.00 94.81 75 ASN A C 1
ATOM 581 O O . ASN A 1 75 ? -3.922 -7.734 -10.444 1.00 94.81 75 ASN A O 1
ATOM 585 N N . PHE A 1 76 ? -4.539 -5.581 -10.545 1.00 93.88 76 PHE A N 1
ATOM 586 C CA . PHE A 1 76 ? -4.784 -5.520 -11.987 1.00 93.88 76 PHE A CA 1
ATOM 587 C C . PHE A 1 76 ? -3.534 -5.671 -12.851 1.00 93.88 76 PHE A C 1
ATOM 589 O O . PHE A 1 76 ? -3.644 -5.799 -14.065 1.00 93.88 76 PHE A O 1
ATOM 596 N N . GLY A 1 77 ? -2.343 -5.613 -12.258 1.00 93.00 77 GLY A N 1
ATOM 597 C CA . GLY A 1 77 ? -1.113 -5.933 -12.974 1.00 93.00 77 GLY A CA 1
ATOM 598 C C . GLY A 1 77 ? -0.735 -7.410 -12.896 1.00 93.00 77 GLY A C 1
ATOM 599 O O . GLY A 1 77 ? 0.314 -7.780 -13.414 1.00 93.00 77 GLY A O 1
ATOM 600 N N . SER A 1 78 ? -1.537 -8.237 -12.216 1.00 87.62 78 SER A N 1
ATOM 601 C CA . SER A 1 78 ? -1.375 -9.689 -12.219 1.00 87.62 78 SER A CA 1
ATOM 602 C C . SER A 1 78 ? -1.756 -10.251 -13.586 1.00 87.62 78 SER A C 1
ATOM 604 O O . SER A 1 78 ? -2.845 -9.982 -14.085 1.00 87.62 78 SER A O 1
ATOM 606 N N . GLU A 1 79 ? -0.884 -11.069 -14.165 1.00 78.75 79 GLU A N 1
ATOM 607 C CA . GLU A 1 79 ? -1.154 -11.822 -15.396 1.00 78.75 79 GLU A CA 1
ATOM 608 C C . GLU A 1 79 ? -1.758 -13.204 -15.084 1.00 78.75 79 GLU A C 1
ATOM 610 O O . GLU A 1 79 ? -1.498 -14.171 -15.796 1.00 78.75 79 GLU A O 1
ATOM 615 N N . ASP A 1 80 ? -2.517 -13.340 -13.987 1.00 77.31 80 ASP A N 1
ATOM 616 C CA . ASP A 1 80 ? -3.138 -14.621 -13.628 1.00 77.31 80 ASP A CA 1
ATOM 617 C C . ASP A 1 80 ? -4.167 -15.015 -14.702 1.00 77.31 80 ASP A C 1
ATOM 619 O O . ASP A 1 80 ? -5.295 -14.528 -14.737 1.00 77.31 80 ASP A O 1
ATOM 623 N N . LEU A 1 81 ? -3.755 -15.911 -15.602 1.00 65.88 81 LEU A N 1
ATOM 624 C CA . LEU A 1 81 ? -4.579 -16.419 -16.699 1.00 65.88 81 LEU A CA 1
ATOM 625 C C . LEU A 1 81 ? -5.774 -17.251 -16.208 1.00 65.88 81 LEU A C 1
ATOM 627 O O . LEU A 1 81 ? -6.712 -17.471 -16.970 1.00 65.88 81 LEU A O 1
ATOM 631 N N . LEU A 1 82 ? -5.744 -17.731 -14.959 1.00 72.06 82 LEU A N 1
ATOM 632 C CA . LEU A 1 82 ? -6.818 -18.526 -14.361 1.00 72.06 82 LEU A CA 1
ATOM 633 C C . LEU A 1 82 ? -7.824 -17.658 -13.598 1.00 72.06 82 LEU A C 1
ATOM 635 O O . LEU A 1 82 ? -8.946 -18.106 -13.353 1.00 72.06 82 LEU A O 1
ATOM 639 N N . ARG A 1 83 ? -7.439 -16.439 -13.200 1.00 75.62 83 ARG A N 1
ATOM 640 C CA . ARG A 1 83 ? -8.273 -15.539 -12.394 1.00 75.62 83 ARG A CA 1
ATOM 641 C C . ARG A 1 83 ? -8.203 -14.108 -12.895 1.00 75.62 83 ARG A C 1
ATOM 643 O O . ARG A 1 83 ? -7.218 -13.402 -12.715 1.00 75.62 83 ARG A O 1
ATOM 650 N N . SER A 1 84 ? -9.319 -13.664 -13.459 1.00 87.25 84 SER A N 1
ATOM 651 C CA . SER A 1 84 ? -9.535 -12.274 -13.839 1.00 87.25 84 SER A CA 1
ATOM 652 C C . SER A 1 84 ? -9.670 -11.386 -12.591 1.00 87.25 84 SER A C 1
ATOM 654 O O . SER A 1 84 ? -10.604 -11.586 -11.806 1.00 87.25 84 SER A O 1
ATOM 656 N N . PRO A 1 85 ? -8.828 -10.346 -12.429 1.00 87.44 85 PRO A N 1
ATOM 657 C CA . PRO A 1 85 ? -8.977 -9.363 -11.353 1.00 87.44 85 PRO A CA 1
ATOM 658 C C . PRO A 1 85 ? -10.351 -8.673 -11.348 1.00 87.44 85 PRO A C 1
ATOM 660 O O . PRO A 1 85 ? -10.864 -8.303 -10.293 1.00 87.44 85 PRO A O 1
ATOM 663 N N . MET A 1 86 ? -10.985 -8.527 -12.518 1.00 88.00 86 MET A N 1
ATOM 664 C CA . MET A 1 86 ? -12.339 -7.971 -12.619 1.00 88.00 86 MET A CA 1
ATOM 665 C C . MET A 1 86 ? -13.396 -8.893 -12.016 1.00 88.00 86 MET A C 1
ATOM 667 O O . MET A 1 86 ? -14.356 -8.407 -11.421 1.00 88.00 86 MET A O 1
ATOM 671 N N . ASP A 1 87 ? -13.236 -10.206 -12.158 1.00 88.00 87 ASP A N 1
ATOM 672 C CA . ASP A 1 87 ? -14.202 -11.162 -11.620 1.00 88.00 87 ASP A CA 1
ATOM 673 C C . ASP A 1 87 ? -14.059 -11.285 -10.101 1.00 88.00 87 ASP A C 1
ATOM 675 O O . ASP A 1 87 ? -15.062 -11.362 -9.396 1.00 88.00 87 ASP A O 1
ATOM 679 N N . GLU A 1 88 ? -12.835 -11.206 -9.571 1.00 87.81 88 GLU A N 1
ATOM 680 C CA . GLU A 1 88 ? -12.599 -11.105 -8.124 1.00 87.81 88 GLU A CA 1
ATOM 681 C C . GLU A 1 88 ? -13.214 -9.833 -7.528 1.00 87.81 88 GLU A C 1
ATOM 683 O O . GLU A 1 88 ? -13.887 -9.893 -6.498 1.00 87.81 88 GLU A O 1
ATOM 688 N N . LEU A 1 89 ? -13.043 -8.691 -8.203 1.00 88.00 89 LEU A N 1
ATOM 689 C CA . LEU A 1 89 ? -13.654 -7.432 -7.782 1.00 88.00 89 LEU A CA 1
ATOM 690 C C . LEU A 1 89 ? -15.184 -7.521 -7.764 1.00 88.00 89 LEU A C 1
ATOM 692 O O . LEU A 1 89 ? -15.806 -7.079 -6.801 1.00 88.00 89 LEU A O 1
ATOM 696 N N . ARG A 1 90 ? -15.796 -8.113 -8.798 1.00 87.50 90 ARG A N 1
ATOM 697 C CA . ARG A 1 90 ? -17.252 -8.321 -8.846 1.00 87.50 90 ARG A CA 1
ATOM 698 C C . ARG A 1 90 ? -17.741 -9.154 -7.668 1.00 87.50 90 ARG A C 1
ATOM 700 O O . ARG A 1 90 ? -18.687 -8.735 -7.013 1.00 87.50 90 ARG A O 1
ATOM 707 N N . LYS A 1 91 ? -17.070 -10.268 -7.358 1.00 87.50 91 LYS A N 1
ATOM 708 C CA . LYS A 1 91 ? -17.422 -11.124 -6.211 1.00 87.50 91 LYS A CA 1
ATOM 709 C C . LYS A 1 91 ? -17.393 -10.351 -4.895 1.00 87.50 91 LYS A C 1
ATOM 711 O O . LYS A 1 91 ? -18.343 -10.427 -4.123 1.00 87.50 91 LYS A O 1
ATOM 716 N N . LEU A 1 92 ? -16.335 -9.569 -4.669 1.00 87.12 92 LEU A N 1
ATOM 717 C CA . LEU A 1 92 ? -16.169 -8.791 -3.439 1.00 87.12 92 LEU A CA 1
ATOM 718 C C . LEU A 1 92 ? -17.186 -7.647 -3.304 1.00 87.12 92 LEU A C 1
ATOM 720 O O . LEU A 1 92 ? -17.641 -7.375 -2.199 1.00 87.12 92 LEU A O 1
ATOM 724 N N . VAL A 1 93 ? -17.561 -6.989 -4.405 1.00 88.31 93 VAL A N 1
ATOM 725 C CA . VAL A 1 93 ? -18.492 -5.844 -4.377 1.00 88.31 93 VAL A CA 1
ATOM 726 C C . VAL A 1 93 ? -19.959 -6.278 -4.369 1.00 88.31 93 VAL A C 1
ATOM 728 O O . VAL A 1 93 ? -20.776 -5.647 -3.705 1.00 88.31 93 VAL A O 1
ATOM 731 N N . LEU A 1 94 ? -20.308 -7.327 -5.116 1.00 86.69 94 LEU A N 1
ATOM 732 C CA . LEU A 1 94 ? -21.697 -7.769 -5.293 1.00 86.69 94 LEU A CA 1
ATOM 733 C C . LEU A 1 94 ? -22.131 -8.820 -4.264 1.00 86.69 94 LEU A C 1
ATOM 735 O O . LEU A 1 94 ? -23.309 -9.159 -4.208 1.00 86.69 94 LEU A O 1
ATOM 739 N N . GLY A 1 95 ? -21.204 -9.336 -3.450 1.00 70.12 95 GLY A N 1
ATOM 740 C CA . GLY A 1 95 ? -21.505 -10.377 -2.465 1.00 70.12 95 GLY A CA 1
ATOM 741 C C . GLY A 1 95 ? -21.890 -11.717 -3.099 1.00 70.12 95 GLY A C 1
ATOM 742 O O . GLY A 1 95 ? -22.524 -12.547 -2.449 1.00 70.12 95 GLY A O 1
ATOM 743 N N . GLU A 1 96 ? -21.526 -11.940 -4.364 1.00 63.31 96 GLU A N 1
ATOM 744 C CA . GLU A 1 96 ? -21.775 -13.198 -5.064 1.00 63.31 96 GLU A CA 1
ATOM 745 C C . GLU A 1 96 ? -20.801 -14.285 -4.568 1.00 63.31 96 GLU A C 1
ATOM 747 O O . GLU A 1 96 ? -19.757 -14.537 -5.168 1.00 63.31 96 GLU A O 1
ATOM 752 N N . GLY A 1 97 ? -21.169 -14.927 -3.453 1.00 52.91 97 GLY A N 1
ATOM 753 C CA . GLY A 1 97 ? -20.723 -16.267 -3.057 1.00 52.91 97 GLY A CA 1
ATOM 754 C C . GLY A 1 97 ? -19.433 -16.363 -2.235 1.00 52.91 97 GLY A C 1
ATOM 755 O O . GLY A 1 97 ? -18.338 -16.476 -2.789 1.00 52.91 97 GLY A O 1
ATOM 756 N N . LEU A 1 98 ? -19.609 -16.452 -0.911 1.00 45.22 98 LEU A N 1
ATOM 757 C CA . LEU A 1 98 ? -18.948 -17.467 -0.079 1.00 45.22 98 LEU A CA 1
ATOM 758 C C . LEU A 1 98 ? -19.882 -18.678 0.015 1.00 45.22 98 LEU A C 1
ATOM 760 O O . LEU A 1 98 ? -21.103 -18.441 0.163 1.00 45.22 98 LEU A O 1
#

Organism: NCBI:txid412755

Sequence (98 aa):
ITTEALAMAAQFHPAWRACTPTARKFHARNCYQVLGNDLKTPADFIVCWTPNGKQIGGTGQALRIAREYKIPVINFGSEDLLRSPMDELRKLVLGEGL